Protein AF-A0A7S2QPI1-F1 (afdb_monomer_lite)

Sequence (121 aa):
YWIEGRPQEGGRQVVCRRAGADEAAEASERGGVDVTPQGSNARTRVHEYGGAAHLLGPGGDGVIYSNFADQRVYWAKADGSSVLLTPPAAYEQDARYRFADAVLDTARQRLICVREDHTKP

Organism: NCBI:txid1333877

Structure (mmCIF, N/CA/C/O backbone):
data_AF-A0A7S2QPI1-F1
#
_entry.id   AF-A0A7S2QPI1-F1
#
loop_
_atom_site.group_PDB
_atom_site.id
_atom_site.type_symbol
_atom_site.label_atom_id
_atom_site.label_alt_id
_atom_site.label_comp_id
_atom_site.label_asym_id
_atom_site.label_entity_id
_atom_site.label_seq_id
_atom_site.pdbx_PDB_ins_code
_atom_site.Cartn_x
_atom_site.Cartn_y
_atom_site.Cartn_z
_atom_site.occupancy
_atom_site.B_iso_or_equiv
_atom_site.auth_seq_id
_atom_site.auth_comp_id
_atom_site.auth_asym_id
_atom_site.auth_atom_id
_atom_site.pdbx_PDB_model_num
ATOM 1 N N . TYR A 1 1 ? 2.445 -6.032 -10.146 1.00 91.88 1 TYR A N 1
ATOM 2 C CA . TYR A 1 1 ? 3.024 -5.499 -8.903 1.00 91.88 1 TYR A CA 1
ATOM 3 C C . TYR A 1 1 ? 3.381 -6.660 -7.999 1.00 91.88 1 TYR A C 1
ATOM 5 O O . TYR A 1 1 ? 2.739 -7.700 -8.113 1.00 91.88 1 TYR A O 1
ATOM 13 N N . TRP A 1 2 ? 4.409 -6.522 -7.171 1.00 94.56 2 TRP A N 1
ATOM 14 C CA . TRP A 1 2 ? 4.813 -7.533 -6.189 1.00 94.56 2 TRP A CA 1
ATOM 15 C C . TRP A 1 2 ? 5.608 -6.885 -5.052 1.00 94.56 2 TRP A C 1
ATOM 17 O O . TRP A 1 2 ? 6.023 -5.737 -5.177 1.00 94.56 2 TRP A O 1
ATOM 27 N N . ILE A 1 3 ? 5.828 -7.620 -3.960 1.00 94.56 3 ILE A N 1
ATOM 28 C CA . ILE A 1 3 ? 6.694 -7.175 -2.865 1.00 94.56 3 ILE A CA 1
ATOM 29 C C . ILE A 1 3 ? 8.129 -7.648 -3.093 1.00 94.56 3 ILE A C 1
ATOM 31 O O . ILE A 1 3 ? 8.369 -8.806 -3.452 1.00 94.56 3 ILE A O 1
ATOM 35 N N . GLU A 1 4 ? 9.082 -6.756 -2.846 1.00 96.06 4 GLU A N 1
ATOM 36 C CA . GLU A 1 4 ? 10.494 -7.091 -2.708 1.00 96.06 4 GLU A CA 1
ATOM 37 C C . GLU A 1 4 ? 11.043 -6.607 -1.371 1.00 96.06 4 GLU A C 1
ATOM 39 O O . GLU A 1 4 ? 10.671 -5.545 -0.874 1.00 96.06 4 GLU A O 1
ATOM 44 N N . GLY A 1 5 ? 11.970 -7.378 -0.807 1.00 95.25 5 GLY A N 1
ATOM 45 C CA . GLY A 1 5 ? 12.778 -6.916 0.310 1.00 95.25 5 GLY A CA 1
ATOM 46 C C . GLY A 1 5 ? 13.913 -6.015 -0.169 1.00 95.25 5 GLY A C 1
ATOM 47 O O . GLY A 1 5 ? 14.460 -6.201 -1.259 1.00 95.25 5 GLY A O 1
ATOM 48 N N . ARG A 1 6 ? 14.308 -5.071 0.682 1.00 94.62 6 ARG A N 1
ATOM 49 C CA . ARG A 1 6 ? 15.535 -4.279 0.548 1.00 94.62 6 ARG A CA 1
ATOM 50 C C . ARG A 1 6 ? 16.443 -4.576 1.749 1.00 94.62 6 ARG A C 1
ATOM 52 O O . ARG A 1 6 ? 16.358 -3.881 2.764 1.00 94.62 6 ARG A O 1
ATOM 59 N N . PRO A 1 7 ? 17.275 -5.637 1.696 1.00 93.56 7 PRO A N 1
ATOM 60 C CA . PRO A 1 7 ? 18.102 -6.047 2.832 1.00 93.56 7 PRO A CA 1
ATOM 61 C C . PRO A 1 7 ? 19.061 -4.951 3.305 1.00 93.56 7 PRO A C 1
ATOM 63 O O . PRO A 1 7 ? 19.211 -4.758 4.508 1.00 93.56 7 PRO A O 1
ATOM 66 N N . GLN A 1 8 ? 19.651 -4.191 2.375 1.00 92.88 8 GLN A N 1
ATOM 67 C CA . GLN A 1 8 ? 20.566 -3.090 2.700 1.00 92.88 8 GLN A CA 1
ATOM 68 C C . GLN A 1 8 ? 19.850 -1.841 3.248 1.00 92.88 8 GLN A C 1
ATOM 70 O O . GLN A 1 8 ? 20.502 -0.939 3.762 1.00 92.88 8 GLN A O 1
ATOM 75 N N . GLU A 1 9 ? 18.517 -1.787 3.187 1.00 92.69 9 GLU A N 1
ATOM 76 C CA . GLU A 1 9 ? 17.702 -0.651 3.636 1.00 92.69 9 GLU A CA 1
ATOM 77 C C . GLU A 1 9 ? 16.870 -1.022 4.875 1.00 92.69 9 GLU A C 1
ATOM 79 O O . GLU A 1 9 ? 15.655 -0.818 4.937 1.00 92.69 9 GLU A O 1
ATOM 84 N N . GLY A 1 10 ? 17.517 -1.654 5.858 1.00 92.38 10 GLY A N 1
ATOM 85 C CA . GLY A 1 10 ? 16.868 -2.067 7.107 1.00 92.38 10 GLY A CA 1
ATOM 86 C C . GLY A 1 10 ? 15.820 -3.173 6.928 1.00 92.38 10 GLY A C 1
ATOM 87 O O . GLY A 1 10 ? 14.912 -3.300 7.749 1.00 92.38 10 GLY A O 1
ATOM 88 N N . GLY A 1 11 ? 15.906 -3.952 5.843 1.00 93.12 11 GLY A N 1
ATOM 89 C CA . GLY A 1 11 ? 14.979 -5.048 5.553 1.00 93.12 11 GLY A CA 1
ATOM 90 C C . GLY A 1 11 ? 13.560 -4.594 5.196 1.00 93.12 11 GLY A C 1
ATOM 91 O O . GLY A 1 11 ? 12.620 -5.393 5.301 1.00 93.12 11 GLY A O 1
ATOM 92 N N . ARG A 1 12 ? 13.378 -3.324 4.800 1.00 95.19 12 ARG A N 1
ATOM 93 C CA . ARG A 1 12 ? 12.063 -2.803 4.406 1.00 95.19 12 ARG A CA 1
ATOM 94 C C . ARG A 1 12 ? 11.492 -3.580 3.219 1.00 95.19 12 ARG A C 1
ATOM 96 O O . ARG A 1 12 ? 12.230 -4.081 2.372 1.00 95.19 12 ARG A O 1
ATOM 103 N N . GLN A 1 13 ? 10.171 -3.686 3.187 1.00 95.56 13 GLN A N 1
ATOM 104 C CA . GLN A 1 13 ? 9.419 -4.278 2.088 1.00 95.56 13 GLN A CA 1
ATOM 105 C C . GLN A 1 13 ? 8.890 -3.161 1.194 1.00 95.56 13 GLN A C 1
ATOM 107 O O . GLN A 1 13 ? 8.370 -2.164 1.696 1.00 95.56 13 GLN A O 1
ATOM 112 N N . VAL A 1 14 ? 9.007 -3.326 -0.118 1.00 96.00 14 VAL A N 1
ATOM 113 C CA . VAL A 1 14 ? 8.555 -2.341 -1.106 1.00 96.00 14 VAL A CA 1
ATOM 114 C C . VAL A 1 14 ? 7.618 -2.969 -2.107 1.00 96.00 14 VAL A C 1
ATOM 116 O O . VAL A 1 14 ? 7.827 -4.111 -2.517 1.00 96.00 14 VAL A O 1
ATOM 119 N N . VAL A 1 15 ? 6.603 -2.218 -2.533 1.00 95.81 15 VAL A N 1
ATOM 120 C CA . VAL A 1 15 ? 5.796 -2.638 -3.680 1.00 95.81 15 VAL A CA 1
ATOM 121 C C . VAL A 1 15 ? 6.506 -2.182 -4.944 1.00 95.81 15 VAL A C 1
ATOM 123 O O . VAL A 1 15 ? 6.768 -0.994 -5.121 1.00 95.81 15 VAL A O 1
ATOM 126 N N . CYS A 1 16 ? 6.794 -3.133 -5.821 1.00 95.81 16 CYS A N 1
ATOM 127 C CA . CYS A 1 16 ? 7.426 -2.914 -7.111 1.00 95.81 16 CYS A CA 1
ATOM 128 C C . CYS A 1 16 ? 6.431 -3.129 -8.249 1.00 95.81 16 CYS A C 1
ATOM 130 O O . CYS A 1 16 ? 5.490 -3.930 -8.144 1.00 95.81 16 CYS A O 1
ATOM 132 N N . ARG A 1 17 ? 6.691 -2.482 -9.383 1.00 94.56 17 ARG A N 1
ATOM 133 C CA . ARG A 1 17 ? 6.126 -2.853 -10.687 1.00 94.56 17 ARG A CA 1
ATOM 134 C C . ARG A 1 17 ? 7.240 -3.256 -11.640 1.00 94.56 17 ARG A C 1
ATOM 136 O O . ARG A 1 17 ? 8.402 -2.968 -11.394 1.00 94.56 17 ARG A O 1
ATOM 143 N N . ARG A 1 18 ? 6.875 -3.903 -12.747 1.00 95.25 18 ARG A N 1
ATOM 144 C CA . ARG A 1 18 ? 7.823 -4.202 -13.823 1.00 95.25 18 ARG A CA 1
ATOM 145 C C . ARG A 1 18 ? 8.372 -2.896 -14.387 1.00 95.25 18 ARG A C 1
ATOM 147 O O . ARG A 1 18 ? 7.592 -1.979 -14.650 1.00 95.25 18 ARG A O 1
ATOM 154 N N . ALA A 1 19 ? 9.689 -2.842 -14.537 1.00 95.56 19 ALA A N 1
ATOM 155 C CA . ALA A 1 19 ? 10.365 -1.755 -15.223 1.00 95.56 19 ALA A CA 1
ATOM 156 C C . ALA A 1 19 ? 9.939 -1.716 -16.699 1.00 95.56 19 ALA A C 1
ATOM 158 O O . ALA A 1 19 ? 9.806 -2.766 -17.340 1.00 95.56 19 ALA A O 1
ATOM 159 N N . GLY A 1 20 ? 9.710 -0.513 -17.221 1.00 94.25 20 GLY A N 1
ATOM 160 C CA . GLY A 1 20 ? 9.623 -0.265 -18.656 1.00 94.25 20 GLY A CA 1
ATOM 161 C C . GLY A 1 20 ? 10.997 -0.340 -19.328 1.00 94.25 20 GLY A C 1
ATOM 162 O O . GLY A 1 20 ? 12.024 -0.470 -18.662 1.00 94.25 20 GLY A O 1
ATOM 163 N N . ALA A 1 21 ? 11.021 -0.245 -20.660 1.00 93.19 21 ALA A N 1
ATOM 164 C CA . ALA A 1 21 ? 12.265 -0.297 -21.433 1.00 93.19 21 ALA A CA 1
ATOM 165 C C . ALA A 1 21 ? 13.254 0.813 -21.028 1.00 93.19 21 ALA A C 1
ATOM 167 O O . ALA A 1 21 ? 14.442 0.545 -20.865 1.00 93.19 21 ALA A O 1
ATOM 168 N N . ASP A 1 22 ? 12.743 2.021 -20.786 1.00 94.19 22 ASP A N 1
ATOM 169 C CA . ASP A 1 22 ? 13.552 3.196 -20.441 1.00 94.19 22 ASP A CA 1
ATOM 170 C C . ASP A 1 22 ? 13.999 3.215 -18.967 1.00 94.19 22 ASP A C 1
ATOM 172 O O . ASP A 1 22 ? 14.855 4.003 -18.583 1.00 94.19 22 ASP A O 1
ATOM 176 N N . GLU A 1 23 ? 13.457 2.317 -18.140 1.00 94.12 23 GLU A N 1
ATOM 177 C CA . GLU A 1 23 ? 13.721 2.238 -16.695 1.00 94.12 23 GLU A CA 1
ATOM 178 C C . GLU A 1 23 ? 14.671 1.084 -16.342 1.00 94.12 23 GLU A C 1
ATOM 180 O O . GLU A 1 23 ? 14.914 0.798 -15.171 1.00 94.12 23 GLU A O 1
ATOM 185 N N . ALA A 1 24 ? 15.219 0.390 -17.347 1.00 89.75 24 ALA A N 1
ATOM 186 C CA . ALA A 1 24 ? 16.055 -0.793 -17.145 1.00 89.75 24 ALA A CA 1
ATOM 187 C C . ALA A 1 24 ? 17.302 -0.516 -16.286 1.00 89.75 24 ALA A C 1
ATOM 189 O O . ALA A 1 24 ? 17.761 -1.408 -15.578 1.00 89.75 24 ALA A O 1
ATOM 190 N N . ALA A 1 25 ? 17.830 0.712 -16.327 1.00 92.31 25 ALA A N 1
ATOM 191 C CA . ALA A 1 25 ? 18.984 1.128 -15.530 1.00 92.31 25 ALA A CA 1
ATOM 192 C C . ALA A 1 25 ? 18.663 1.317 -14.034 1.00 92.31 25 ALA A C 1
ATOM 194 O O . ALA A 1 25 ? 19.560 1.209 -13.203 1.00 92.31 25 ALA A O 1
ATOM 195 N N . GLU A 1 26 ? 17.402 1.587 -13.695 1.00 89.44 26 GLU A N 1
ATOM 196 C CA . GLU A 1 26 ? 16.928 1.814 -12.321 1.00 89.44 26 GLU A CA 1
ATOM 197 C C . GLU A 1 26 ? 16.264 0.564 -11.723 1.00 89.44 26 GLU A C 1
ATOM 199 O O . GLU A 1 26 ? 15.882 0.540 -10.552 1.00 89.44 26 GLU A O 1
ATOM 204 N N . ALA A 1 27 ? 16.111 -0.486 -12.531 1.00 94.56 27 ALA A N 1
ATOM 205 C CA . ALA A 1 27 ? 15.430 -1.702 -12.142 1.00 94.56 27 ALA A CA 1
ATOM 206 C C . ALA A 1 27 ? 16.263 -2.542 -11.159 1.00 94.56 27 ALA A C 1
ATOM 208 O O . ALA A 1 27 ? 17.473 -2.711 -11.307 1.00 94.56 27 ALA A O 1
ATOM 209 N N . SER A 1 28 ? 15.587 -3.154 -10.187 1.00 94.25 28 SER A N 1
ATOM 210 C CA . SER A 1 28 ? 16.163 -4.190 -9.331 1.00 94.25 28 SER A CA 1
ATOM 211 C C . SER A 1 28 ? 16.616 -5.402 -10.156 1.00 94.25 28 SER A C 1
ATOM 213 O O . SER A 1 28 ? 16.209 -5.582 -11.304 1.00 94.25 28 SER A O 1
ATOM 215 N N . GLU A 1 29 ? 17.383 -6.314 -9.552 1.00 92.44 29 GLU A N 1
ATOM 216 C CA . GLU A 1 29 ? 17.820 -7.569 -10.196 1.00 92.44 29 GLU A CA 1
ATOM 217 C C . GLU A 1 29 ? 16.655 -8.415 -10.749 1.00 92.44 29 GLU A C 1
ATOM 219 O O . GLU A 1 29 ? 16.825 -9.215 -11.667 1.00 92.44 29 GLU A O 1
ATOM 224 N N . ARG A 1 30 ? 15.442 -8.231 -10.214 1.00 94.25 30 ARG A N 1
ATOM 225 C CA . ARG A 1 30 ? 14.217 -8.907 -10.673 1.00 94.25 30 ARG A CA 1
ATOM 226 C C . ARG A 1 30 ? 13.460 -8.119 -11.753 1.00 94.25 30 ARG A C 1
ATOM 228 O O . ARG A 1 30 ? 12.377 -8.532 -12.183 1.00 94.25 30 ARG A O 1
ATOM 235 N N . GLY A 1 31 ? 14.013 -7.000 -12.212 1.00 95.75 31 GLY A N 1
ATOM 236 C CA . GLY A 1 31 ? 13.422 -6.104 -13.202 1.00 95.75 31 GLY A CA 1
ATOM 237 C C . GLY A 1 31 ? 12.278 -5.258 -12.638 1.00 95.75 31 GLY A C 1
ATOM 238 O O . GLY A 1 31 ? 11.283 -5.044 -13.339 1.00 95.75 31 GLY A O 1
ATOM 239 N N . GLY A 1 32 ? 12.356 -4.875 -11.360 1.00 96.12 32 GLY A N 1
ATOM 240 C CA . GLY A 1 32 ? 11.331 -4.094 -10.670 1.00 96.12 32 GLY A CA 1
ATOM 241 C C . GLY A 1 32 ? 11.757 -2.655 -10.394 1.00 96.12 32 GLY A C 1
ATOM 242 O O . GLY A 1 32 ? 12.903 -2.428 -10.037 1.00 96.12 32 GLY A O 1
ATOM 243 N N . VAL A 1 33 ? 10.830 -1.706 -10.495 1.00 95.19 33 VAL A N 1
ATOM 244 C CA . VAL A 1 33 ? 11.003 -0.334 -9.987 1.00 95.19 33 VAL A CA 1
ATOM 245 C C . VAL A 1 33 ? 10.090 -0.099 -8.788 1.00 95.19 33 VAL A C 1
ATOM 247 O O . VAL A 1 33 ? 8.943 -0.572 -8.775 1.00 95.19 33 VAL A O 1
ATOM 250 N N . ASP A 1 34 ? 10.607 0.605 -7.780 1.00 94.88 34 ASP A N 1
ATOM 251 C CA . ASP A 1 34 ? 9.888 0.928 -6.545 1.00 94.88 34 ASP A CA 1
ATOM 252 C C . ASP A 1 34 ? 8.689 1.838 -6.854 1.00 94.88 34 ASP A C 1
ATOM 254 O O . ASP A 1 34 ? 8.802 2.845 -7.547 1.00 94.88 34 ASP A O 1
ATOM 258 N N . VAL A 1 35 ? 7.519 1.481 -6.323 1.00 94.56 35 VAL A N 1
ATOM 259 C CA . VAL A 1 35 ? 6.292 2.295 -6.405 1.00 94.56 35 VAL A CA 1
ATOM 260 C C . VAL A 1 35 ? 6.030 2.993 -5.075 1.00 94.56 35 VAL A C 1
ATOM 262 O O . VAL A 1 35 ? 5.520 4.107 -5.021 1.00 94.56 35 VAL A O 1
ATOM 265 N N . THR A 1 36 ? 6.377 2.330 -3.974 1.00 95.50 36 THR A N 1
ATOM 266 C CA . THR A 1 36 ? 6.313 2.916 -2.637 1.00 95.50 36 THR A CA 1
ATOM 267 C C . THR A 1 36 ? 7.455 3.921 -2.441 1.00 95.50 36 THR A C 1
ATOM 269 O O . THR A 1 36 ? 8.591 3.569 -2.766 1.00 95.50 36 THR A O 1
ATOM 272 N N . PRO A 1 37 ? 7.209 5.117 -1.868 1.00 94.56 37 PRO A N 1
ATOM 273 C CA . PRO A 1 37 ? 8.228 6.150 -1.686 1.00 94.56 37 PRO A CA 1
ATOM 274 C C . PRO A 1 37 ? 9.472 5.663 -0.938 1.00 94.56 37 PRO A C 1
ATOM 276 O O . PRO A 1 37 ? 9.393 4.775 -0.080 1.00 94.56 37 PRO A O 1
ATOM 279 N N . GLN A 1 38 ? 10.617 6.294 -1.200 1.00 92.81 38 GLN A N 1
ATOM 280 C CA . GLN A 1 38 ? 11.854 6.016 -0.472 1.00 92.81 38 GLN A CA 1
ATOM 281 C C . GLN A 1 38 ? 11.644 6.149 1.046 1.00 92.81 38 GLN A C 1
ATOM 283 O O . GLN A 1 38 ? 10.952 7.048 1.522 1.00 92.81 38 GLN A O 1
ATOM 288 N N . GLY A 1 39 ? 12.216 5.218 1.813 1.00 92.31 39 GLY A N 1
ATOM 289 C CA . GLY A 1 39 ? 12.084 5.174 3.274 1.00 92.31 39 GLY A CA 1
ATOM 290 C C . GLY A 1 39 ? 10.765 4.583 3.788 1.00 92.31 39 GLY A C 1
ATOM 291 O O . GLY A 1 39 ? 10.676 4.249 4.969 1.00 92.31 39 GLY A O 1
ATOM 292 N N . SER A 1 40 ? 9.761 4.382 2.929 1.00 95.44 40 SER A N 1
ATOM 293 C CA . SER A 1 40 ? 8.538 3.674 3.316 1.00 95.44 40 SER A CA 1
ATOM 294 C C . SER A 1 40 ? 8.740 2.158 3.347 1.00 95.44 40 SER A C 1
ATOM 296 O O . SER A 1 40 ? 9.612 1.604 2.668 1.00 95.44 40 SER A O 1
ATOM 298 N N . ASN A 1 41 ? 7.928 1.480 4.158 1.00 95.81 41 ASN A N 1
ATOM 299 C CA . ASN A 1 41 ? 8.001 0.037 4.353 1.00 95.81 41 ASN A CA 1
ATOM 300 C C . ASN A 1 41 ? 6.585 -0.551 4.310 1.00 95.81 41 ASN A C 1
ATOM 302 O O . ASN A 1 41 ? 5.830 -0.400 5.268 1.00 95.81 41 ASN A O 1
ATOM 306 N N . ALA A 1 42 ? 6.220 -1.196 3.201 1.00 96.12 42 ALA A N 1
ATOM 307 C CA . ALA A 1 42 ? 4.905 -1.785 2.956 1.00 96.12 42 ALA A CA 1
ATOM 308 C C . ALA A 1 42 ? 4.702 -3.082 3.753 1.00 96.12 42 ALA A C 1
ATOM 310 O O . ALA A 1 42 ? 4.738 -4.192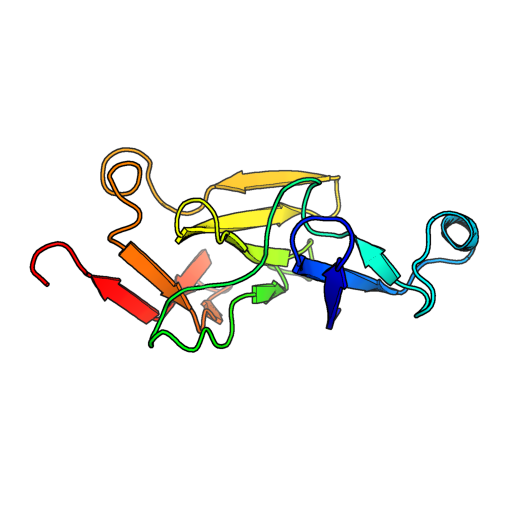 3.220 1.00 96.12 42 ALA A O 1
ATOM 311 N N . ARG A 1 43 ? 4.509 -2.927 5.065 1.00 94.62 43 ARG A N 1
ATOM 312 C CA . ARG A 1 43 ? 4.325 -4.012 6.029 1.00 94.62 43 ARG A CA 1
ATOM 313 C C . ARG A 1 43 ? 3.404 -3.559 7.156 1.00 94.62 43 ARG A C 1
ATOM 315 O O . ARG A 1 43 ? 3.498 -2.439 7.649 1.00 94.62 43 ARG A O 1
ATOM 322 N N . THR A 1 44 ? 2.568 -4.475 7.624 1.00 91.81 44 THR A N 1
ATOM 323 C CA . THR A 1 44 ? 1.639 -4.262 8.742 1.00 91.81 44 THR A CA 1
ATOM 324 C C . THR A 1 44 ? 1.984 -5.166 9.924 1.00 91.81 44 THR A C 1
ATOM 326 O O . THR A 1 44 ? 2.632 -6.195 9.745 1.00 91.81 44 THR A O 1
ATOM 329 N N . ARG A 1 45 ? 1.577 -4.772 11.133 1.00 91.12 45 ARG A N 1
ATOM 330 C CA . ARG A 1 45 ? 1.688 -5.558 12.375 1.00 91.12 45 ARG A CA 1
ATOM 331 C C . ARG A 1 45 ? 0.391 -6.290 12.742 1.00 91.12 45 ARG A C 1
ATOM 333 O O . ARG A 1 45 ? 0.316 -6.845 13.835 1.00 91.12 45 ARG A O 1
ATOM 340 N N . VAL A 1 46 ? -0.633 -6.259 11.882 1.00 87.94 46 VAL A N 1
ATOM 341 C CA . VAL A 1 46 ? -1.868 -7.036 12.094 1.00 87.94 46 VAL A CA 1
ATOM 342 C C . VAL A 1 46 ? -1.529 -8.521 12.243 1.00 87.94 46 VAL A C 1
ATOM 344 O O . VAL A 1 46 ? -0.713 -9.051 11.480 1.00 87.94 46 VAL A O 1
ATOM 347 N N . HIS A 1 47 ? -2.129 -9.162 13.249 1.00 81.75 47 HIS A N 1
ATOM 348 C CA . HIS A 1 47 ? -1.863 -10.534 13.686 1.00 81.75 47 HIS A CA 1
ATOM 349 C C . HIS A 1 47 ? -0.393 -10.837 14.012 1.00 81.75 47 HIS A C 1
ATOM 351 O O . HIS A 1 47 ? -0.014 -12.000 14.008 1.00 81.75 47 HIS A O 1
ATOM 357 N N . GLU A 1 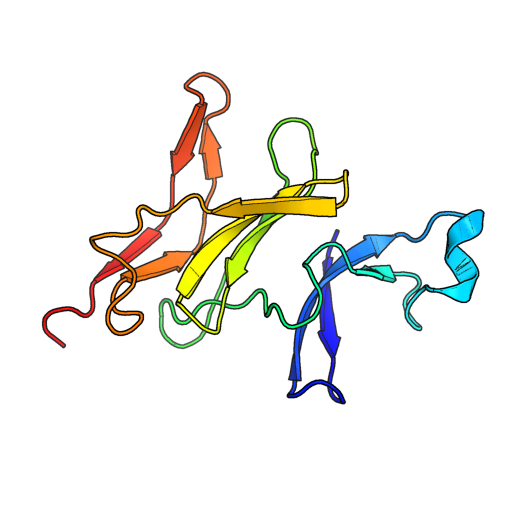48 ? 0.447 -9.822 14.243 1.00 74.50 48 GLU A N 1
ATOM 358 C CA . GLU A 1 48 ? 1.903 -9.910 14.490 1.00 74.50 48 GLU A CA 1
ATOM 359 C C . GLU A 1 48 ? 2.749 -10.511 13.348 1.00 74.50 48 GLU A C 1
ATOM 361 O O . GLU A 1 48 ? 3.940 -10.220 13.251 1.00 74.50 48 GLU A O 1
ATOM 366 N N . TYR A 1 49 ? 2.137 -11.259 12.430 1.00 69.12 49 TYR A N 1
ATOM 367 C CA . TYR A 1 49 ? 2.777 -11.866 11.263 1.00 69.12 49 TYR A CA 1
ATOM 368 C C . TYR A 1 49 ? 2.697 -10.994 10.001 1.00 69.12 49 TYR A C 1
ATOM 370 O O . TYR A 1 49 ? 3.543 -11.135 9.121 1.00 69.12 49 TYR A O 1
ATOM 378 N N . GLY A 1 50 ? 1.732 -10.068 9.914 1.00 66.00 50 GLY A N 1
ATOM 379 C CA . GLY A 1 50 ? 1.665 -9.066 8.848 1.00 66.00 50 GLY A CA 1
ATOM 380 C C . GLY A 1 50 ? 1.310 -9.622 7.463 1.00 66.00 50 GLY A C 1
ATOM 381 O O . GLY A 1 50 ? 2.182 -9.822 6.621 1.00 66.00 50 GLY A O 1
ATOM 382 N N . GLY A 1 51 ? 0.014 -9.804 7.193 1.00 75.62 51 GLY A N 1
ATOM 383 C CA . GLY A 1 51 ? -0.514 -10.217 5.883 1.00 75.62 51 GLY A CA 1
ATOM 384 C C . GLY A 1 51 ? -1.207 -9.083 5.116 1.00 75.62 51 GLY A C 1
ATOM 385 O O . GLY A 1 51 ? -1.654 -8.113 5.719 1.00 75.62 51 GLY A O 1
ATOM 386 N N . ALA A 1 52 ? -1.293 -9.206 3.784 1.00 84.62 52 ALA A N 1
ATOM 387 C CA . ALA A 1 52 ? -2.091 -8.337 2.899 1.00 84.62 52 ALA A CA 1
ATOM 388 C C . ALA A 1 52 ? -1.925 -6.819 3.150 1.00 84.62 52 ALA A C 1
ATOM 390 O O . ALA A 1 52 ? -2.894 -6.072 3.279 1.00 84.62 52 ALA A O 1
ATOM 391 N N . ALA A 1 53 ? -0.674 -6.356 3.229 1.00 90.00 53 ALA A N 1
ATOM 392 C CA . ALA A 1 53 ? -0.341 -4.969 3.565 1.00 90.00 53 ALA A CA 1
ATOM 393 C C . ALA A 1 53 ? -0.502 -3.969 2.404 1.00 90.00 53 ALA A C 1
ATOM 395 O O . ALA A 1 53 ? -0.187 -2.796 2.588 1.00 90.00 53 ALA A O 1
ATOM 396 N N . HIS A 1 54 ? -0.918 -4.407 1.212 1.00 95.75 54 HIS A N 1
ATOM 397 C CA . HIS A 1 54 ? -1.077 -3.532 0.050 1.00 95.75 54 HIS A CA 1
ATOM 398 C C . HIS A 1 54 ? -2.115 -4.056 -0.948 1.00 95.75 54 HIS A C 1
ATOM 400 O O . HIS A 1 54 ? -2.421 -5.247 -0.979 1.00 95.75 54 HIS A O 1
ATOM 406 N N . LEU A 1 55 ? -2.601 -3.150 -1.794 1.00 96.38 55 LEU A N 1
ATOM 407 C CA . LEU A 1 55 ? -3.456 -3.399 -2.953 1.00 96.38 55 LEU A CA 1
ATOM 408 C C . LEU A 1 55 ? -3.208 -2.335 -4.029 1.00 96.38 55 LEU A C 1
ATOM 410 O O . LEU A 1 55 ? -2.583 -1.304 -3.774 1.00 96.38 55 LEU A O 1
ATOM 414 N N . LEU A 1 56 ? -3.716 -2.571 -5.237 1.00 96.25 56 LEU A N 1
ATOM 415 C CA . LEU A 1 56 ? -3.707 -1.561 -6.295 1.00 96.25 56 LEU A CA 1
ATOM 416 C C . LEU A 1 56 ? -4.691 -0.433 -5.986 1.00 96.25 56 LEU A C 1
ATOM 418 O O . LEU A 1 56 ? -5.781 -0.686 -5.471 1.00 96.25 56 LEU A O 1
ATOM 422 N N . GLY A 1 57 ? -4.315 0.798 -6.331 1.00 96.25 57 GLY A N 1
ATOM 423 C CA . GLY A 1 57 ? -5.215 1.943 -6.256 1.00 96.25 57 GLY A CA 1
ATOM 424 C C . GLY A 1 57 ? -6.367 1.864 -7.276 1.00 96.25 57 GLY A C 1
ATOM 425 O O . GLY A 1 57 ? -6.330 1.055 -8.212 1.00 96.25 57 GLY A O 1
ATOM 426 N N . PRO A 1 58 ? -7.412 2.699 -7.121 1.00 95.62 58 PRO A N 1
ATOM 427 C CA . PRO A 1 58 ? -8.525 2.780 -8.065 1.00 95.62 58 PRO A CA 1
ATOM 428 C C . PRO A 1 58 ? -8.044 2.977 -9.508 1.00 95.62 58 PRO A C 1
ATOM 430 O O . PRO A 1 58 ? -7.183 3.810 -9.774 1.00 95.62 58 PRO A O 1
ATOM 433 N N . GLY A 1 59 ? -8.584 2.197 -10.448 1.00 94.38 59 GLY A N 1
ATOM 434 C CA . GLY A 1 59 ? -8.189 2.272 -11.862 1.00 94.38 59 GLY A CA 1
ATOM 435 C C . GLY A 1 59 ? -6.739 1.860 -12.153 1.00 94.38 59 GLY A C 1
ATOM 436 O O . GLY A 1 59 ? -6.271 2.083 -13.264 1.00 94.38 59 GLY A O 1
ATOM 437 N N . GLY A 1 60 ? -6.027 1.269 -11.186 1.00 93.38 60 GLY A N 1
ATOM 438 C CA . GLY A 1 60 ? -4.605 0.944 -11.317 1.00 93.38 60 GLY A CA 1
ATOM 439 C C . GLY A 1 60 ? -3.664 2.128 -11.068 1.00 93.38 60 GLY A C 1
ATOM 440 O O . GLY A 1 60 ? -2.470 2.002 -11.333 1.00 93.38 60 GLY A O 1
ATOM 441 N N . ASP A 1 61 ? -4.167 3.257 -10.555 1.00 94.81 61 ASP A N 1
ATOM 442 C CA . ASP A 1 61 ? -3.336 4.400 -10.167 1.00 94.81 61 ASP A CA 1
ATOM 443 C C . ASP A 1 61 ? -2.552 4.072 -8.89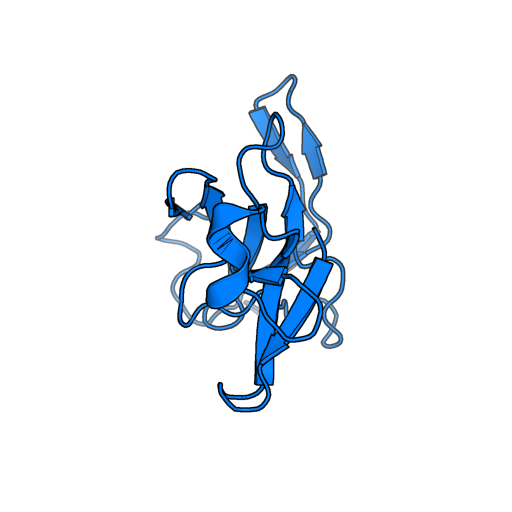0 1.00 94.81 61 ASP A C 1
ATOM 445 O O . ASP A 1 61 ? -3.042 4.228 -7.773 1.00 94.81 61 ASP A O 1
ATOM 449 N N . GLY A 1 62 ? -1.332 3.566 -9.058 1.00 95.44 62 GLY A N 1
ATOM 450 C CA . GLY A 1 62 ? -0.406 3.315 -7.961 1.00 95.44 62 GLY A CA 1
ATOM 451 C C . GLY A 1 62 ? -0.864 2.225 -6.986 1.00 95.44 62 GLY A C 1
ATOM 452 O O . GLY A 1 62 ? -1.549 1.264 -7.350 1.00 95.44 62 GLY A O 1
ATOM 453 N N . VAL A 1 63 ? -0.427 2.343 -5.733 1.00 97.50 63 VAL A N 1
ATOM 454 C CA . VAL A 1 63 ? -0.608 1.331 -4.686 1.00 97.50 63 VAL A CA 1
ATOM 455 C C . VAL A 1 63 ? -1.077 1.965 -3.386 1.00 97.50 63 VAL A C 1
ATOM 457 O O . VAL A 1 63 ? -0.568 2.996 -2.947 1.00 97.50 63 VAL A O 1
ATOM 460 N N . ILE A 1 64 ? -2.036 1.313 -2.742 1.00 97.81 64 ILE A N 1
ATOM 461 C CA . ILE A 1 64 ? -2.446 1.621 -1.376 1.00 97.81 64 ILE A CA 1
ATOM 462 C C . ILE A 1 64 ? -1.755 0.616 -0.460 1.00 97.81 64 ILE A C 1
ATOM 464 O O . ILE A 1 64 ? -1.739 -0.575 -0.766 1.00 97.81 64 ILE A O 1
ATOM 468 N N . TYR A 1 65 ? -1.159 1.072 0.639 1.00 97.50 65 TYR A N 1
ATOM 469 C CA . TYR A 1 65 ? -0.391 0.209 1.532 1.00 97.50 65 TYR A CA 1
ATOM 470 C C . TYR A 1 65 ? -0.398 0.684 2.985 1.00 97.50 65 TYR A C 1
ATOM 472 O O . TYR A 1 65 ? -0.525 1.875 3.270 1.00 97.50 65 TYR A O 1
ATOM 480 N N . SER A 1 66 ? -0.216 -0.262 3.904 1.00 95.88 66 SER A N 1
ATOM 481 C CA . SER A 1 66 ? 0.077 0.005 5.312 1.00 95.88 66 SER A CA 1
ATOM 482 C C . SER A 1 66 ? 1.573 0.261 5.480 1.00 95.88 66 SER A C 1
ATOM 484 O O . SER A 1 66 ? 2.396 -0.601 5.160 1.00 95.88 66 SER A O 1
ATOM 486 N N . ASN A 1 67 ? 1.933 1.438 5.984 1.00 95.31 67 ASN A N 1
ATOM 487 C CA . ASN A 1 67 ? 3.318 1.799 6.243 1.00 95.31 67 ASN A CA 1
ATOM 488 C C . ASN A 1 67 ? 3.765 1.305 7.623 1.00 95.31 67 ASN A C 1
ATOM 490 O O . ASN A 1 67 ? 3.099 1.528 8.630 1.00 95.31 67 ASN A O 1
ATOM 494 N N . PHE A 1 68 ? 4.921 0.648 7.695 1.00 93.75 68 PHE A N 1
ATOM 495 C CA . PHE A 1 68 ? 5.339 -0.025 8.920 1.00 93.75 68 PHE A CA 1
ATOM 496 C C . PHE A 1 68 ? 5.682 0.939 10.061 1.00 93.75 68 PHE A C 1
ATOM 498 O O . PHE A 1 68 ? 5.490 0.587 11.226 1.00 93.75 68 PHE A O 1
ATOM 505 N N . ALA A 1 69 ? 6.212 2.122 9.734 1.00 91.88 69 ALA A N 1
ATOM 506 C CA . ALA A 1 69 ? 6.740 3.058 10.725 1.00 91.88 69 ALA A CA 1
ATOM 507 C C . ALA A 1 69 ? 5.648 3.597 11.660 1.00 91.88 69 ALA A C 1
ATOM 509 O O . ALA A 1 69 ? 5.873 3.713 12.860 1.00 91.88 69 ALA A O 1
ATOM 510 N N . ASP A 1 70 ? 4.463 3.864 11.118 1.00 91.56 70 ASP A N 1
ATOM 511 C CA . ASP A 1 70 ? 3.341 4.485 11.824 1.00 91.56 70 ASP A CA 1
ATOM 512 C C . ASP A 1 70 ? 2.047 3.657 11.771 1.00 91.56 70 ASP A C 1
ATOM 514 O O . ASP A 1 70 ? 1.058 4.024 12.399 1.00 91.56 70 ASP A O 1
ATOM 518 N N . GLN A 1 71 ? 2.055 2.526 11.056 1.00 93.00 71 GLN A N 1
ATOM 519 C CA . GLN A 1 71 ? 0.911 1.626 10.855 1.00 93.00 71 GLN A CA 1
ATOM 520 C C . GLN A 1 71 ? -0.283 2.289 10.154 1.00 93.00 71 GLN A C 1
ATOM 522 O O . GLN A 1 71 ? -1.405 1.785 10.215 1.00 93.00 71 GLN A O 1
ATOM 527 N N . ARG A 1 72 ? -0.051 3.401 9.449 1.00 94.00 72 ARG A N 1
ATOM 528 C CA . ARG A 1 72 ? -1.087 4.148 8.729 1.00 94.00 72 ARG A CA 1
ATOM 529 C C . ARG A 1 72 ? -1.193 3.699 7.277 1.00 94.00 72 ARG A C 1
ATOM 531 O O . ARG A 1 72 ? -0.263 3.121 6.718 1.00 94.00 72 ARG A O 1
ATOM 538 N N . VAL A 1 73 ? -2.344 3.978 6.666 1.00 95.25 73 VAL A N 1
ATOM 539 C CA . VAL A 1 73 ? -2.609 3.637 5.265 1.00 95.25 73 VAL A CA 1
ATOM 540 C C . VAL A 1 73 ? -2.299 4.829 4.370 1.00 95.25 73 VAL A C 1
ATOM 542 O O . VAL A 1 73 ? -2.861 5.911 4.550 1.00 95.25 73 VAL A O 1
ATOM 545 N N . TYR A 1 74 ? -1.440 4.598 3.386 1.00 96.50 74 TYR A N 1
ATOM 546 C CA . TYR A 1 74 ? -1.020 5.558 2.374 1.00 96.50 74 TYR A CA 1
ATOM 547 C C . TYR A 1 74 ? -1.435 5.083 0.987 1.00 96.50 74 TYR A C 1
ATOM 549 O O . TYR A 1 74 ? -1.518 3.885 0.731 1.00 96.50 74 TYR A O 1
ATOM 557 N N . TRP A 1 75 ? -1.641 6.026 0.079 1.00 97.50 75 TRP A N 1
ATOM 558 C CA . TRP A 1 75 ? -1.788 5.801 -1.348 1.00 97.50 75 TRP A CA 1
ATOM 559 C C . TRP A 1 75 ? -0.617 6.459 -2.071 1.00 97.50 75 TRP A C 1
ATOM 561 O O . TRP A 1 75 ? -0.604 7.676 -2.235 1.00 97.50 75 TRP A O 1
ATOM 571 N N . ALA A 1 76 ? 0.357 5.654 -2.491 1.00 97.56 76 ALA A N 1
ATOM 572 C CA . ALA A 1 76 ? 1.421 6.082 -3.390 1.00 97.56 76 ALA A CA 1
ATOM 573 C C . ALA A 1 76 ? 0.911 5.991 -4.830 1.00 97.56 76 ALA A C 1
ATOM 575 O O . ALA A 1 76 ? 0.673 4.894 -5.337 1.00 97.56 76 ALA A O 1
ATOM 576 N N . LYS A 1 77 ? 0.686 7.140 -5.457 1.00 96.62 77 LYS A N 1
ATOM 577 C CA . LYS A 1 77 ? 0.111 7.263 -6.795 1.00 96.62 77 LYS A CA 1
ATOM 578 C C 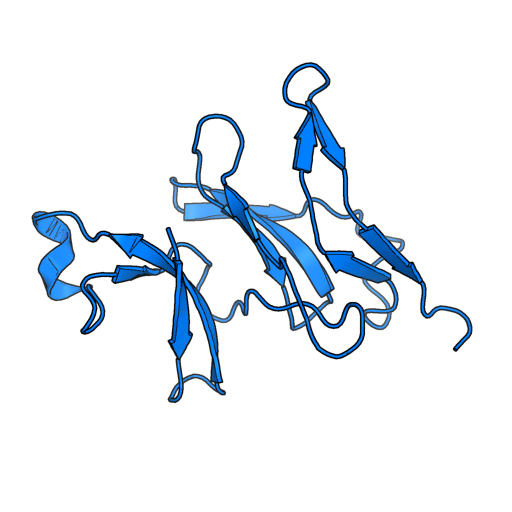. LYS A 1 77 ? 1.154 7.054 -7.884 1.00 96.62 77 LYS A C 1
ATOM 580 O O . LYS A 1 77 ? 2.355 7.181 -7.651 1.00 96.62 77 LYS A O 1
ATOM 585 N N . ALA A 1 78 ? 0.690 6.742 -9.091 1.00 92.44 78 ALA A N 1
ATOM 586 C CA . ALA A 1 78 ? 1.572 6.515 -10.234 1.00 92.44 78 ALA A CA 1
ATOM 587 C C . ALA A 1 78 ? 2.334 7.781 -10.668 1.00 92.44 78 ALA A C 1
ATOM 589 O O . ALA A 1 78 ? 3.393 7.671 -11.279 1.00 92.44 78 ALA A O 1
ATOM 590 N N . ASP A 1 79 ? 1.822 8.966 -10.326 1.00 93.19 79 ASP A N 1
ATOM 591 C CA . ASP A 1 79 ? 2.466 10.263 -10.571 1.00 93.19 79 ASP A CA 1
ATOM 592 C C . ASP A 1 79 ? 3.583 10.607 -9.562 1.00 93.19 79 ASP A C 1
ATOM 594 O O . ASP A 1 79 ? 4.166 11.688 -9.629 1.00 93.19 79 ASP A O 1
ATOM 598 N N . GLY A 1 80 ? 3.879 9.705 -8.620 1.00 90.69 80 GLY A N 1
ATOM 599 C CA . GLY A 1 80 ? 4.886 9.892 -7.574 1.00 90.69 80 GLY A CA 1
ATOM 600 C C . GLY A 1 80 ? 4.381 10.633 -6.332 1.00 90.69 80 GLY A C 1
ATOM 601 O O . GLY A 1 80 ? 5.112 10.735 -5.345 1.00 90.69 80 GLY A O 1
ATOM 602 N N . SER A 1 81 ? 3.138 11.125 -6.330 1.00 95.06 81 SER A N 1
ATOM 603 C CA . SER A 1 81 ? 2.532 11.723 -5.140 1.00 95.06 81 SER A CA 1
ATOM 604 C C . SER A 1 81 ? 2.103 10.659 -4.121 1.00 95.06 81 SER A C 1
ATOM 606 O O . SER A 1 81 ? 1.884 9.492 -4.449 1.00 95.06 81 SER A O 1
ATOM 608 N N . SER A 1 82 ? 1.979 11.053 -2.851 1.00 95.56 82 SER A N 1
ATOM 609 C CA . SER A 1 82 ? 1.502 10.173 -1.779 1.00 95.56 82 SER A CA 1
ATOM 610 C C . SER A 1 82 ? 0.390 10.845 -0.984 1.00 95.56 82 SER A C 1
ATOM 612 O O . SER A 1 82 ? 0.517 12.000 -0.575 1.00 95.56 82 SER A O 1
ATOM 614 N N . VAL A 1 83 ? -0.706 10.121 -0.766 1.00 95.19 83 VAL A N 1
ATOM 615 C CA . VAL A 1 83 ? -1.882 10.595 -0.030 1.00 95.19 83 VAL A CA 1
ATOM 616 C C . VAL A 1 83 ? -2.090 9.732 1.203 1.00 95.19 83 VAL A C 1
ATOM 618 O O . VAL A 1 83 ? -2.161 8.510 1.122 1.00 95.19 83 VAL A O 1
ATOM 621 N N . LEU A 1 84 ? -2.235 10.363 2.360 1.00 94.50 84 LEU A N 1
ATOM 622 C CA . LEU A 1 84 ? -2.535 9.674 3.607 1.00 94.50 84 LEU A CA 1
ATOM 623 C C . LEU A 1 84 ? -4.047 9.446 3.736 1.00 94.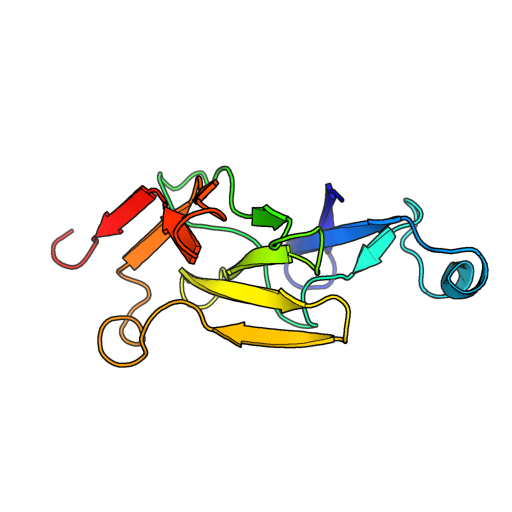50 84 LEU A C 1
ATOM 625 O O . LEU A 1 84 ? -4.823 10.397 3.675 1.00 94.50 84 LEU A O 1
ATOM 629 N N . LEU A 1 85 ? -4.464 8.189 3.905 1.00 94.25 85 LEU A N 1
ATOM 630 C CA . LEU A 1 85 ? -5.881 7.798 3.913 1.00 94.25 85 LEU A CA 1
ATOM 631 C C . LEU A 1 85 ? -6.465 7.646 5.323 1.00 94.25 85 LEU A C 1
ATOM 633 O O . LEU A 1 85 ? -7.685 7.651 5.485 1.00 94.25 85 LEU A O 1
ATOM 637 N N . THR A 1 86 ? -5.624 7.525 6.354 1.00 91.75 86 THR A N 1
ATOM 638 C CA . THR A 1 86 ? -6.089 7.531 7.748 1.00 91.75 86 THR A CA 1
ATOM 639 C C . THR A 1 86 ? -6.078 8.955 8.321 1.00 91.75 86 THR A C 1
ATOM 641 O O . THR A 1 86 ? -5.129 9.699 8.075 1.00 91.75 86 THR A O 1
ATOM 644 N N . PRO A 1 87 ? -7.083 9.368 9.113 1.00 83.56 87 PRO A N 1
ATOM 645 C CA . PRO A 1 87 ? -7.124 10.702 9.726 1.00 83.56 87 PRO A CA 1
ATOM 646 C C . PRO A 1 87 ? -5.932 10.999 10.667 1.00 83.56 87 PRO A C 1
ATOM 648 O O . PRO A 1 87 ? -5.464 10.087 11.334 1.00 83.56 87 PRO A O 1
ATOM 651 N N . PRO A 1 88 ? -5.459 12.252 10.808 1.00 73.75 88 PRO A N 1
ATOM 652 C CA . PRO A 1 88 ? -4.382 12.635 11.743 1.00 73.75 88 PRO A CA 1
ATOM 653 C C . PRO A 1 88 ? -4.696 12.363 13.228 1.00 73.75 88 PRO A C 1
ATOM 655 O O . PRO A 1 88 ? -4.014 11.594 13.904 1.00 73.75 88 PRO A O 1
ATOM 658 N N . ALA A 1 89 ? -5.798 12.929 13.731 1.00 60.94 89 ALA A N 1
ATOM 659 C CA . ALA A 1 89 ? -6.020 13.126 15.169 1.00 60.94 89 ALA A CA 1
ATOM 660 C C . ALA A 1 89 ? -6.152 11.839 16.008 1.00 60.94 89 ALA A C 1
ATOM 662 O O . ALA A 1 89 ? -5.849 11.842 17.198 1.00 60.94 89 ALA A O 1
ATOM 663 N N . ALA A 1 90 ? -6.597 10.732 15.411 1.00 62.84 90 ALA A N 1
ATOM 664 C CA . ALA A 1 90 ? -6.765 9.466 16.127 1.00 62.84 90 ALA A CA 1
ATOM 665 C C . ALA A 1 90 ? -5.588 8.494 15.932 1.00 62.84 90 ALA A C 1
ATOM 667 O O . ALA A 1 90 ? -5.468 7.546 16.708 1.00 62.84 90 ALA A O 1
ATOM 668 N N . TYR A 1 91 ? -4.713 8.723 14.950 1.00 66.88 91 TYR A N 1
ATOM 669 C CA . TYR A 1 91 ? -3.793 7.700 14.434 1.00 66.88 91 TYR A CA 1
ATOM 670 C C . TYR A 1 91 ? -2.306 8.041 14.597 1.00 66.88 91 TYR A C 1
ATOM 672 O O . TYR A 1 91 ? -1.469 7.174 14.379 1.00 66.88 91 TYR A O 1
ATOM 680 N N . GLU A 1 92 ? -1.963 9.267 14.998 1.00 68.56 92 GLU A N 1
ATOM 681 C CA . GLU A 1 92 ? -0.562 9.701 15.160 1.00 68.56 92 GLU A CA 1
ATOM 682 C C . GLU A 1 92 ? 0.112 9.199 16.437 1.00 68.56 92 GLU A C 1
ATOM 684 O O . GLU A 1 92 ? 1.333 9.089 16.497 1.00 68.56 92 GLU A O 1
ATOM 689 N N . GLN A 1 93 ? -0.669 8.878 17.466 1.00 63.59 93 GLN A N 1
ATOM 690 C CA . GLN A 1 93 ? -0.131 8.441 18.747 1.00 63.59 93 GLN A CA 1
ATOM 691 C C . GLN A 1 93 ? -0.022 6.911 18.778 1.00 63.59 93 GLN A C 1
ATOM 693 O O . GLN A 1 93 ? -1.032 6.208 18.852 1.00 63.59 93 GLN A O 1
ATOM 698 N N . ASP A 1 94 ? 1.222 6.431 18.762 1.00 68.50 94 ASP A N 1
ATOM 699 C CA . ASP A 1 94 ? 1.634 5.086 19.192 1.00 68.50 94 ASP A CA 1
ATOM 700 C C . ASP A 1 94 ? 1.268 3.903 18.275 1.00 68.50 94 ASP A C 1
ATOM 702 O O . ASP A 1 94 ? 1.216 2.762 18.723 1.00 68.50 94 ASP A O 1
ATOM 706 N N . ALA A 1 95 ? 0.990 4.136 16.982 1.00 78.75 95 ALA A N 1
ATOM 707 C CA . ALA A 1 95 ? 0.730 3.061 16.004 1.00 78.75 95 ALA A CA 1
ATOM 708 C C . ALA A 1 95 ? -0.296 1.998 16.490 1.00 78.75 95 ALA A C 1
ATOM 710 O O . ALA A 1 95 ? -0.247 0.818 16.123 1.00 78.75 95 ALA A O 1
ATOM 711 N N . ARG A 1 96 ? -1.217 2.431 17.363 1.00 86.19 96 ARG A N 1
ATOM 712 C CA . ARG A 1 96 ? -2.183 1.592 18.092 1.00 86.19 96 ARG A CA 1
ATOM 713 C C . ARG A 1 96 ? -3.263 1.015 17.194 1.00 86.19 96 ARG A C 1
ATOM 715 O O . ARG A 1 96 ? -3.829 -0.030 17.491 1.00 86.19 96 ARG A O 1
ATOM 722 N N . TYR A 1 97 ? -3.536 1.703 16.093 1.00 90.69 97 TYR A N 1
ATOM 723 C CA . TYR A 1 97 ? -4.398 1.201 15.044 1.00 90.69 97 TYR A CA 1
ATOM 724 C C . TYR A 1 97 ? -3.540 0.622 13.935 1.00 90.69 97 TYR A C 1
ATOM 726 O O . TYR A 1 9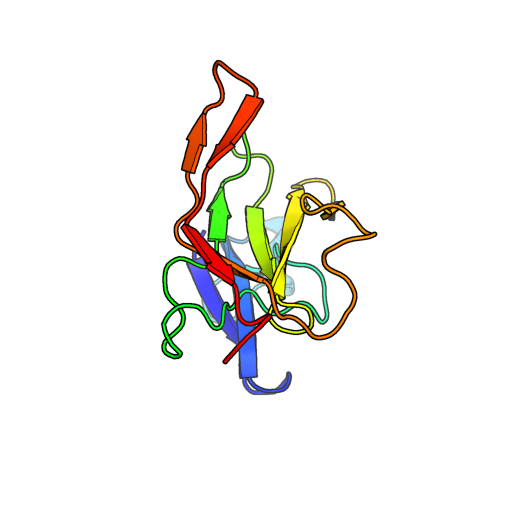7 ? -2.626 1.282 13.445 1.00 90.69 97 TYR A O 1
ATOM 734 N N . ARG A 1 98 ? -3.856 -0.605 13.538 1.00 91.75 98 ARG A N 1
ATOM 735 C CA . ARG A 1 98 ? -3.125 -1.334 12.501 1.00 91.75 98 ARG A CA 1
ATOM 736 C C . ARG A 1 98 ? -4.108 -1.799 11.454 1.00 91.75 98 ARG A C 1
ATOM 738 O O . ARG A 1 98 ? -5.206 -2.224 11.802 1.00 91.75 98 ARG A O 1
ATOM 745 N N . PHE A 1 99 ? -3.703 -1.730 10.194 1.00 93.69 99 PHE A N 1
ATOM 746 C CA . PHE A 1 99 ? -4.584 -2.005 9.067 1.00 93.69 99 PHE A CA 1
ATOM 747 C C . PHE A 1 99 ? -4.003 -3.068 8.146 1.00 93.69 99 PHE A C 1
ATOM 749 O O . PHE A 1 99 ? -2.790 -3.102 7.907 1.00 93.69 99 PHE A O 1
ATOM 756 N N . ALA A 1 100 ? -4.868 -3.929 7.628 1.00 94.56 100 ALA A N 1
ATOM 757 C CA . ALA A 1 100 ? -4.520 -4.986 6.688 1.00 94.56 100 ALA A CA 1
ATOM 758 C C . ALA A 1 100 ? -5.751 -5.406 5.879 1.00 94.56 100 ALA A C 1
ATOM 760 O O . ALA A 1 100 ? -6.869 -4.990 6.188 1.00 94.56 100 ALA A O 1
ATOM 761 N N . ASP A 1 101 ? -5.524 -6.250 4.872 1.00 93.81 101 ASP A N 1
ATOM 762 C CA . ASP A 1 101 ? -6.574 -6.943 4.117 1.00 93.81 101 ASP A CA 1
ATOM 763 C C . ASP A 1 101 ? -7.637 -5.982 3.571 1.00 93.81 101 ASP A C 1
ATOM 765 O O . ASP A 1 101 ? -8.839 -6.081 3.831 1.00 93.81 101 ASP A O 1
ATOM 769 N N . ALA A 1 102 ? -7.146 -4.943 2.897 1.00 94.56 102 ALA A N 1
ATOM 770 C CA . ALA A 1 102 ? -7.998 -3.903 2.368 1.00 94.56 102 ALA A CA 1
ATOM 771 C C . ALA A 1 102 ? -8.583 -4.292 1.004 1.00 94.56 102 ALA A C 1
ATOM 773 O O . ALA A 1 102 ? -7.927 -4.928 0.181 1.00 94.56 102 ALA A O 1
ATOM 774 N N . VAL A 1 103 ? -9.803 -3.829 0.740 1.00 95.69 103 VAL A N 1
ATOM 775 C CA . VAL A 1 103 ? -10.508 -3.944 -0.537 1.00 95.69 103 VAL A CA 1
ATOM 776 C C . VAL A 1 103 ? -11.092 -2.591 -0.938 1.00 95.69 103 VAL A C 1
ATOM 778 O O . VAL A 1 103 ? -11.516 -1.795 -0.093 1.00 95.69 103 VAL A O 1
ATOM 781 N N . LEU A 1 104 ? -11.125 -2.324 -2.244 1.00 96.00 104 LEU A N 1
ATOM 782 C CA . LEU A 1 104 ? -11.728 -1.114 -2.800 1.00 96.00 104 LEU A CA 1
ATOM 783 C C . LEU A 1 104 ? -13.197 -1.345 -3.155 1.00 96.00 104 LEU A C 1
ATOM 785 O O . LEU A 1 104 ? -13.524 -2.196 -3.977 1.00 96.00 104 LEU A O 1
ATOM 789 N N . ASP A 1 105 ? -14.071 -0.509 -2.603 1.00 96.44 105 ASP A N 1
ATOM 790 C CA . ASP A 1 105 ? -15.445 -0.318 -3.066 1.00 96.44 105 ASP A CA 1
ATOM 791 C C . ASP A 1 105 ? -15.479 0.953 -3.921 1.00 96.44 105 ASP A C 1
ATOM 793 O O . ASP A 1 105 ? -15.792 2.050 -3.448 1.00 96.44 105 ASP A O 1
ATOM 797 N N . THR A 1 106 ? -15.083 0.811 -5.187 1.00 93.62 106 THR A N 1
ATOM 798 C CA . THR A 1 106 ? -14.972 1.933 -6.133 1.00 93.62 106 THR A CA 1
ATOM 799 C C . THR A 1 106 ? -16.319 2.595 -6.404 1.00 93.62 106 THR A C 1
ATOM 801 O O . THR A 1 106 ? -16.371 3.815 -6.533 1.00 93.62 106 THR A O 1
ATOM 804 N N . ALA A 1 107 ? -17.413 1.826 -6.397 1.00 95.25 107 ALA A N 1
ATOM 805 C CA . ALA A 1 107 ? -18.768 2.336 -6.603 1.00 95.25 107 ALA A CA 1
ATOM 806 C C . ALA A 1 107 ? -19.194 3.351 -5.531 1.00 95.25 107 ALA A C 1
ATOM 808 O O . ALA A 1 107 ? -19.996 4.238 -5.811 1.00 95.25 107 ALA A O 1
ATOM 809 N N . ARG A 1 108 ? -18.662 3.234 -4.306 1.00 96.56 108 ARG A N 1
ATOM 810 C CA . ARG A 1 108 ? -18.955 4.155 -3.191 1.00 96.56 108 ARG A CA 1
ATOM 811 C C . ARG A 1 108 ? -17.753 4.979 -2.745 1.00 96.56 108 ARG A C 1
ATOM 813 O O . ARG A 1 108 ? -17.858 5.691 -1.753 1.00 96.56 108 ARG A O 1
ATOM 820 N N . GLN A 1 109 ? -16.628 4.872 -3.450 1.00 93.88 109 GLN A N 1
ATOM 821 C CA . GLN A 1 109 ? -15.362 5.527 -3.116 1.00 93.88 109 GLN A CA 1
ATOM 822 C C . GLN A 1 109 ? -14.885 5.229 -1.683 1.00 93.88 109 GLN A C 1
ATOM 824 O O . GLN A 1 109 ? -14.529 6.134 -0.930 1.00 93.88 109 GLN A O 1
ATOM 829 N N . ARG A 1 110 ? -14.887 3.949 -1.290 1.00 95.12 110 ARG A N 1
ATOM 830 C CA . ARG A 1 110 ? -14.452 3.519 0.050 1.00 95.12 110 ARG A CA 1
ATOM 831 C C . ARG A 1 110 ? -13.301 2.529 -0.022 1.00 95.12 110 ARG A C 1
ATOM 833 O O . ARG A 1 110 ? -13.274 1.656 -0.887 1.00 95.12 110 ARG A O 1
ATOM 840 N N . LEU A 1 111 ? -12.404 2.634 0.951 1.00 95.06 111 LEU A N 1
ATOM 841 C CA . LEU A 1 111 ? -11.458 1.585 1.300 1.00 95.06 111 LEU A CA 1
ATOM 842 C C . LEU A 1 111 ? -11.994 0.869 2.541 1.00 95.06 111 LEU A C 1
ATOM 844 O O . LEU A 1 111 ? -12.205 1.497 3.578 1.00 95.06 111 LEU A O 1
ATOM 848 N N . ILE A 1 112 ? -12.240 -0.430 2.426 1.00 95.56 112 ILE A N 1
ATOM 849 C CA . ILE A 1 112 ? -12.676 -1.279 3.538 1.00 95.56 112 ILE A CA 1
ATOM 850 C C . ILE A 1 112 ? -11.485 -2.142 3.925 1.00 95.56 112 ILE A C 1
ATOM 852 O O . ILE A 1 112 ? -10.811 -2.651 3.042 1.00 95.56 112 ILE A O 1
ATOM 856 N N . CYS A 1 113 ? -11.195 -2.286 5.213 1.00 93.81 113 CYS A N 1
ATOM 857 C CA . CYS A 1 113 ? -10.046 -3.051 5.689 1.00 93.81 113 CYS A CA 1
ATOM 858 C C . CYS A 1 113 ? -10.297 -3.606 7.087 1.00 93.81 113 CYS A C 1
ATOM 860 O O . CYS A 1 113 ? -11.180 -3.133 7.811 1.00 93.81 113 CYS A O 1
ATOM 862 N N . VAL A 1 114 ? -9.485 -4.585 7.474 1.00 92.62 114 VAL A N 1
ATOM 863 C CA . VAL A 1 114 ? -9.371 -5.004 8.868 1.00 92.62 114 VAL A CA 1
ATOM 864 C C . VAL A 1 114 ? -8.609 -3.929 9.635 1.00 92.62 114 VAL A C 1
ATOM 866 O O . VAL A 1 114 ? -7.580 -3.434 9.170 1.00 92.62 114 VAL A O 1
ATOM 869 N N . ARG A 1 115 ? -9.107 -3.589 10.828 1.00 92.19 115 ARG A N 1
ATOM 870 C CA . ARG A 1 115 ? -8.421 -2.729 11.795 1.00 92.19 115 ARG A CA 1
ATOM 871 C C . ARG A 1 115 ? -8.264 -3.465 13.118 1.00 92.19 115 ARG A C 1
ATOM 873 O O . ARG A 1 115 ? -9.267 -3.824 13.728 1.00 92.19 115 ARG A O 1
ATOM 880 N N . GLU A 1 116 ? -7.036 -3.591 13.601 1.00 91.00 116 GLU A N 1
ATOM 881 C CA . GLU A 1 116 ? -6.787 -3.909 15.008 1.00 91.00 116 GLU A CA 1
ATOM 882 C C . GLU A 1 116 ? -6.684 -2.623 15.828 1.00 91.00 116 GLU A C 1
ATOM 884 O O . GLU A 1 116 ? -6.110 -1.632 15.371 1.00 91.00 116 GLU A O 1
ATOM 889 N N . ASP A 1 117 ? -7.237 -2.651 17.037 1.00 90.19 117 ASP A N 1
ATOM 890 C CA . ASP A 1 117 ? -7.190 -1.567 18.015 1.00 90.19 117 ASP A CA 1
ATOM 891 C C . ASP A 1 117 ? -6.446 -2.050 19.262 1.00 90.19 117 ASP A C 1
ATOM 893 O O . ASP A 1 117 ? -6.932 -2.910 19.991 1.00 90.19 117 ASP A O 1
ATOM 897 N N . HIS A 1 118 ? -5.259 -1.487 19.482 1.00 86.69 118 HIS A N 1
ATOM 898 C CA . HIS A 1 118 ? -4.366 -1.792 20.601 1.00 86.69 118 HIS A CA 1
ATOM 899 C C . HIS A 1 118 ? -4.382 -0.682 21.665 1.00 86.69 118 HIS A C 1
ATOM 901 O O . HIS A 1 118 ? -3.415 -0.510 22.399 1.00 86.69 118 HIS A O 1
ATOM 907 N N . THR A 1 119 ? -5.455 0.114 21.759 1.00 83.81 119 THR A N 1
ATOM 908 C CA . THR A 1 119 ? -5.592 1.156 22.801 1.00 83.81 119 THR A CA 1
ATOM 909 C C . THR A 1 119 ? -5.647 0.592 24.226 1.00 83.81 119 THR A C 1
ATOM 911 O O . THR A 1 119 ? -5.372 1.325 25.177 1.00 83.81 119 THR A O 1
ATOM 914 N N . LYS A 1 120 ? -6.014 -0.685 24.385 1.00 76.06 120 LYS A N 1
ATOM 915 C CA . LYS A 1 120 ? -6.074 -1.417 25.661 1.00 76.06 120 LYS A CA 1
ATOM 916 C C . LYS A 1 120 ? -5.558 -2.851 25.459 1.00 76.06 120 LYS A C 1
ATOM 918 O O . LYS A 1 120 ? -6.380 -3.740 25.239 1.00 76.06 120 LYS A O 1
ATOM 923 N N . PRO A 1 121 ? -4.232 -3.040 25.431 1.00 63.38 121 PRO A N 1
ATOM 924 C CA . PRO A 1 121 ? -3.620 -4.342 25.189 1.00 63.38 121 PRO A CA 1
ATOM 925 C C . PRO A 1 121 ? -3.813 -5.317 26.357 1.00 63.38 121 PRO A C 1
ATOM 927 O O . PRO A 1 121 ? -4.004 -4.850 27.506 1.00 63.38 121 PRO A O 1
#

Radius of gyration: 14.67 Å; chains: 1; bounding box: 40×25×47 Å

Foldseek 3Di:
DDWDFDVVLVRAIFDWDADDPVCQVVADPVRTDGQDDPPWGQFWCVVPVTPAQKDADVPRFTIWGQTHVQLFIWGRGPVRDIDTPDDDPPRRPDSQKHWHDWDDPPVVRDIDTDIHGNPPD

pLDDT: mean 90.85, std 8.53, range [60.94, 97.81]

Secondary structure (DSSP, 8-state):
-EEEEETTTTTEEEEEEE--GGGTTT--TTSEEE-SPTT--B---TTTT----EEEPGGG-SEEEEBTTT--EEEE-TTS-EEE-S-HHHHSSTT-EEEEEEEEEGGGTEEEEEEEE-S--